Protein AF-A0A519KPJ7-F1 (afdb_monomer)

Mean predicted aligned error: 12.09 Å

Sequence (156 aa):
GREAVVGQPPGVGVEHRAQVGDAVFQHGQTIDAHAEGKALILVGIDAAGPHHFPFTEPSAEMDIRCDRSGGELKLNTGDSWMEILGCGMVHPNVLRACGIDPDEYQGFAFGMGVDRLAMLKYGISDLRPMFDADTRWLAHYGFSPFAAPNPASGLS

Radius of gyration: 18.77 Å; Cα contacts (8 Å, |Δi|>4): 206; chains: 1; bounding box: 45×45×48 Å

Secondary structure (DSSP, 8-state):
------PPPS-EEEEET--GGG---SSS----TT-TTS----EEEE-SS----TTEEEEEEEEEEEE-TTSS-EET-SSEEEEEEEEEEEPHHHHHHTT--TTTEEEEEEE--HHHHHHHHHT---SGGGTTT-HHHHHHH---TT---BTTTB--

Foldseek 3Di:
DDDDPDDDDFDKDKDFPDDPVNPPPPPPDDPPPPDPPDPPFPKDKALPDPDDDPFAPSKIFIWWDWDPPPVAIDTNDDDDIDTFWIKHKGDQVVCVVVVHHCVGMIMIGIDGDPLSVCCVVVVPPDSCVVPPPDVVVCVVSNADPPQDADPVRGGD

Structure (mmCIF, N/CA/C/O backbone):
data_AF-A0A519KPJ7-F1
#
_entry.id   AF-A0A519KPJ7-F1
#
loop_
_atom_site.group_PDB
_atom_site.id
_atom_site.type_symbol
_atom_site.label_atom_id
_atom_site.label_alt_id
_atom_site.label_comp_id
_atom_site.label_asym_id
_atom_site.label_entity_id
_atom_site.label_seq_id
_atom_site.pdbx_PDB_ins_code
_atom_site.Cartn_x
_atom_site.Cartn_y
_atom_site.Cartn_z
_atom_site.occupancy
_atom_site.B_iso_or_equiv
_atom_site.auth_seq_id
_atom_site.auth_comp_id
_atom_site.auth_asym_id
_atom_site.auth_atom_id
_atom_site.pdbx_PDB_model_num
ATOM 1 N N . GLY A 1 1 ? -19.703 -29.755 0.930 1.00 31.67 1 GLY A N 1
ATOM 2 C CA . GLY A 1 1 ? -19.576 -28.330 0.594 1.00 31.67 1 GLY A CA 1
ATOM 3 C C . GLY A 1 1 ? -18.257 -27.851 1.135 1.00 31.67 1 GLY A C 1
ATOM 4 O O . GLY A 1 1 ? -18.020 -28.033 2.318 1.00 31.67 1 GLY A O 1
ATOM 5 N N . ARG A 1 2 ? -17.364 -27.366 0.273 1.00 26.88 2 ARG A N 1
ATOM 6 C CA . ARG A 1 2 ? -16.143 -26.678 0.696 1.00 26.88 2 ARG A CA 1
ATOM 7 C C . ARG A 1 2 ? -16.293 -25.251 0.212 1.00 26.88 2 ARG A C 1
ATOM 9 O O . ARG A 1 2 ? -16.326 -25.011 -0.990 1.00 26.88 2 ARG A O 1
ATOM 16 N N . GLU A 1 3 ? -16.527 -24.373 1.169 1.00 24.70 3 GLU A N 1
ATOM 17 C CA . GLU A 1 3 ? -16.666 -22.945 0.957 1.00 24.70 3 GLU A CA 1
ATOM 18 C C . GLU A 1 3 ? -15.264 -22.377 0.731 1.00 24.70 3 GLU A C 1
ATOM 20 O O . GLU A 1 3 ? -14.343 -22.626 1.511 1.00 24.70 3 GLU A O 1
ATOM 25 N N . ALA A 1 4 ? -15.082 -21.708 -0.404 1.00 23.70 4 ALA A N 1
ATOM 26 C CA . ALA A 1 4 ? -13.869 -20.972 -0.702 1.00 23.70 4 ALA A CA 1
ATOM 27 C C . ALA A 1 4 ? -13.869 -19.712 0.171 1.00 23.70 4 ALA A C 1
ATOM 29 O O . ALA A 1 4 ? -14.705 -18.831 -0.022 1.00 23.70 4 ALA A O 1
ATOM 30 N N . VAL A 1 5 ? -12.962 -19.637 1.145 1.00 29.22 5 VAL A N 1
ATOM 31 C CA . VAL A 1 5 ? -12.806 -18.443 1.980 1.00 29.22 5 VAL A CA 1
ATOM 32 C C . VAL A 1 5 ? -11.850 -17.484 1.270 1.00 29.22 5 VAL A C 1
ATOM 34 O O . VAL A 1 5 ? -10.667 -17.769 1.113 1.00 29.22 5 VAL A O 1
ATOM 37 N N . VAL A 1 6 ? -12.463 -16.412 0.766 1.00 31.56 6 VAL A N 1
ATOM 38 C CA . VAL A 1 6 ? -11.967 -15.111 0.283 1.00 31.56 6 VAL A CA 1
ATOM 39 C C . VAL A 1 6 ? -10.446 -14.887 0.349 1.00 31.56 6 VAL A C 1
ATOM 41 O O . VAL A 1 6 ? -9.832 -14.941 1.412 1.00 31.56 6 VAL A O 1
ATOM 44 N N . GLY A 1 7 ? -9.861 -14.569 -0.815 1.00 26.98 7 GLY A N 1
ATOM 45 C CA . GLY A 1 7 ? -8.462 -14.164 -0.974 1.00 26.98 7 GLY A CA 1
ATOM 46 C C . GLY A 1 7 ? -8.120 -12.924 -0.148 1.00 26.98 7 GLY A C 1
ATOM 47 O O . GLY A 1 7 ? -8.946 -12.025 -0.002 1.00 26.98 7 GLY A O 1
ATOM 48 N N . GLN A 1 8 ? -6.912 -12.912 0.418 1.00 30.73 8 GLN A N 1
ATOM 49 C CA . GLN A 1 8 ? -6.472 -11.898 1.374 1.00 30.73 8 GLN A CA 1
ATOM 50 C C . GLN A 1 8 ? -6.696 -10.468 0.842 1.00 30.73 8 GLN A C 1
ATOM 52 O O . GLN A 1 8 ? -6.197 -10.148 -0.241 1.00 30.73 8 GLN A O 1
ATOM 57 N N . PRO A 1 9 ? -7.427 -9.606 1.574 1.00 37.56 9 PRO A N 1
ATOM 58 C CA . PRO A 1 9 ? -7.479 -8.181 1.280 1.00 37.56 9 PRO A CA 1
ATOM 59 C C . PRO A 1 9 ? -6.161 -7.498 1.715 1.00 37.56 9 PRO A C 1
ATOM 61 O O . PRO A 1 9 ? -5.306 -8.163 2.307 1.00 37.56 9 PRO A O 1
ATOM 64 N N . PRO A 1 10 ? -5.966 -6.197 1.407 1.00 46.97 10 PRO A N 1
ATOM 65 C CA . PRO A 1 10 ? -4.890 -5.342 1.938 1.00 46.97 10 PRO A CA 1
ATOM 66 C C . PRO A 1 10 ? -4.482 -5.694 3.373 1.00 46.97 10 PRO A C 1
ATOM 68 O O . PRO A 1 10 ? -5.333 -6.069 4.174 1.00 46.97 10 PRO A O 1
ATOM 71 N N . GLY A 1 11 ? -3.187 -5.598 3.689 1.00 57.81 11 GLY A N 1
ATOM 72 C CA . GLY A 1 11 ? -2.627 -6.056 4.962 1.00 57.81 11 GLY A CA 1
ATOM 73 C C . GLY A 1 11 ? -3.264 -5.348 6.156 1.00 57.81 11 GLY A C 1
ATOM 74 O O . GLY A 1 11 ? -2.876 -4.234 6.499 1.00 57.81 11 GLY A O 1
ATOM 75 N N . VAL A 1 12 ? -4.249 -5.998 6.775 1.00 50.06 12 VAL A N 1
ATOM 76 C CA . VAL A 1 12 ? -4.885 -5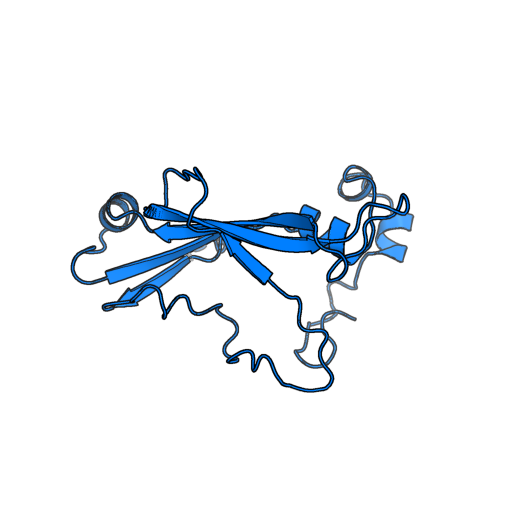.560 8.018 1.00 50.06 12 VAL A CA 1
ATOM 77 C C . VAL A 1 12 ? -4.444 -6.502 9.130 1.00 50.06 12 VAL A C 1
ATOM 79 O O . VAL A 1 12 ? -4.716 -7.702 9.075 1.00 50.06 12 VAL A O 1
ATOM 82 N N . GLY A 1 13 ? -3.770 -5.955 10.137 1.00 61.88 13 GLY A N 1
ATOM 83 C CA . GLY A 1 13 ? -3.489 -6.635 11.399 1.00 61.88 13 GLY A CA 1
ATOM 84 C C . GLY A 1 13 ? -4.463 -6.159 12.472 1.00 61.88 13 GLY A C 1
ATOM 85 O O . GLY A 1 13 ? -4.770 -4.970 12.525 1.00 61.88 13 GLY A O 1
ATOM 86 N N . VAL A 1 14 ? -4.960 -7.067 13.313 1.00 51.19 14 VAL A N 1
ATOM 87 C CA . VAL A 1 14 ? -5.787 -6.739 14.486 1.00 51.19 14 VAL A CA 1
ATOM 88 C C . VAL A 1 14 ? -5.182 -7.430 15.697 1.00 51.19 14 VAL A C 1
ATOM 90 O O . VAL A 1 14 ? -4.948 -8.638 15.660 1.00 51.19 14 VAL A O 1
ATOM 93 N N . GLU A 1 15 ? -4.946 -6.677 16.765 1.00 61.09 15 GLU A N 1
ATOM 94 C CA . GLU A 1 15 ? -4.339 -7.181 17.994 1.00 61.09 15 GLU A CA 1
ATOM 95 C C . GLU A 1 15 ? -5.076 -6.653 19.233 1.00 61.09 15 GLU A C 1
ATOM 97 O O . GLU A 1 15 ? -5.709 -5.592 19.226 1.00 61.09 15 GLU A O 1
ATOM 102 N N . HIS A 1 16 ? -5.023 -7.433 20.312 1.00 53.00 16 HIS A N 1
ATOM 103 C CA . HIS A 1 16 ? -5.646 -7.090 21.587 1.00 53.00 16 HIS A CA 1
ATOM 104 C C . HIS A 1 16 ? -4.801 -6.015 22.290 1.00 53.00 16 HIS A C 1
ATOM 106 O O . HIS A 1 16 ? -3.689 -6.301 22.736 1.00 53.00 16 HIS A O 1
ATOM 112 N N . ARG A 1 17 ? -5.349 -4.798 22.429 1.00 53.81 17 ARG A N 1
ATOM 113 C CA . ARG A 1 17 ? -4.687 -3.596 22.995 1.00 53.81 17 ARG A CA 1
ATOM 114 C C . ARG A 1 17 ? -3.453 -3.070 22.230 1.00 53.81 17 ARG A C 1
ATOM 116 O O . ARG A 1 17 ? -2.497 -2.632 22.868 1.00 53.81 17 ARG A O 1
ATOM 123 N N . ALA A 1 18 ? -3.473 -3.094 20.897 1.00 50.50 18 ALA A N 1
ATOM 124 C CA . ALA A 1 18 ? -2.364 -2.606 20.064 1.00 50.50 18 ALA A CA 1
ATOM 125 C C . ALA A 1 18 ? -2.150 -1.085 20.194 1.00 50.50 18 ALA A C 1
ATOM 127 O O . ALA A 1 18 ? -3.021 -0.298 19.823 1.00 50.50 18 ALA A O 1
ATOM 128 N N . GLN A 1 19 ? -0.984 -0.644 20.665 1.00 43.62 19 GLN A N 1
ATOM 129 C CA . GLN A 1 19 ? -0.616 0.775 20.628 1.00 43.62 19 GLN A CA 1
ATOM 130 C C . GLN A 1 19 ? 0.003 1.119 19.266 1.00 43.62 19 GLN A C 1
ATOM 132 O O . GLN A 1 19 ? 0.441 0.245 18.534 1.00 43.62 19 GLN A O 1
ATOM 137 N N . VAL A 1 20 ? 0.079 2.405 18.906 1.00 41.25 20 VAL A N 1
ATOM 138 C CA . VAL A 1 20 ? 0.632 2.871 17.610 1.00 41.25 20 VAL A CA 1
ATOM 139 C C . VAL A 1 20 ? 2.077 2.379 17.348 1.00 41.25 20 VAL A C 1
ATOM 141 O O . VAL A 1 20 ? 2.511 2.337 16.201 1.00 41.25 20 VAL A O 1
ATOM 144 N N . GLY A 1 21 ? 2.810 1.949 18.385 1.00 39.53 21 GLY A N 1
ATOM 145 C CA . GLY A 1 21 ? 4.125 1.299 18.259 1.00 39.53 21 GLY A CA 1
ATOM 146 C C . GLY A 1 21 ? 4.094 -0.177 17.832 1.00 39.53 21 GLY A C 1
ATOM 147 O O . GLY A 1 21 ? 5.125 -0.703 17.421 1.00 39.53 21 GLY A O 1
ATOM 148 N N . ASP A 1 22 ? 2.926 -0.815 17.882 1.00 36.72 22 ASP A N 1
ATOM 149 C CA . ASP A 1 22 ? 2.684 -2.222 17.549 1.00 36.72 22 ASP A CA 1
ATOM 150 C C . ASP A 1 22 ? 2.139 -2.383 16.122 1.00 36.72 22 ASP A C 1
ATOM 152 O O . ASP A 1 22 ? 1.562 -3.413 15.782 1.00 36.72 22 ASP A O 1
ATOM 156 N N . ALA A 1 23 ? 2.312 -1.379 15.249 1.00 36.38 23 ALA A N 1
ATOM 157 C CA . ALA A 1 23 ? 2.156 -1.564 13.809 1.00 36.38 23 ALA A CA 1
ATOM 158 C C . ALA A 1 23 ? 3.264 -2.514 13.319 1.00 36.38 23 ALA A C 1
ATOM 160 O O . ALA A 1 23 ? 4.279 -2.116 12.747 1.00 36.38 23 ALA A O 1
ATOM 161 N N . VAL A 1 24 ? 3.088 -3.801 13.613 1.00 33.62 24 VAL A N 1
ATOM 162 C CA . VAL A 1 24 ? 3.944 -4.886 13.178 1.00 33.62 24 VAL A CA 1
ATOM 163 C C . VAL A 1 24 ? 3.777 -4.956 11.669 1.00 33.62 24 VAL A C 1
ATOM 165 O O . VAL A 1 24 ? 2.793 -5.487 11.153 1.00 33.62 24 VAL A O 1
ATOM 168 N N . PHE A 1 25 ? 4.754 -4.418 10.937 1.00 33.50 25 PHE A N 1
ATOM 169 C CA . PHE A 1 25 ? 4.997 -4.861 9.572 1.00 33.50 25 PHE A CA 1
ATOM 170 C C . PHE A 1 25 ? 5.092 -6.378 9.648 1.00 33.50 25 PHE A C 1
ATOM 172 O O . PHE A 1 25 ? 6.016 -6.913 10.257 1.00 33.50 25 PHE A O 1
ATOM 179 N N . GLN A 1 26 ? 4.093 -7.069 9.106 1.00 28.05 26 GLN A N 1
ATOM 180 C CA . GLN A 1 26 ? 3.930 -8.514 9.224 1.00 28.05 26 GLN A CA 1
ATOM 181 C C . GLN A 1 26 ? 4.931 -9.256 8.318 1.00 28.05 26 GLN A C 1
ATOM 183 O O . GLN A 1 26 ? 4.593 -10.080 7.476 1.00 28.05 26 GLN A O 1
ATOM 188 N N . HIS A 1 27 ? 6.208 -8.948 8.501 1.00 26.50 27 HIS A N 1
ATOM 189 C CA . HIS A 1 27 ? 7.346 -9.780 8.193 1.00 26.50 27 HIS A CA 1
ATOM 190 C C . HIS A 1 27 ? 8.134 -9.832 9.501 1.00 26.50 27 HIS A C 1
ATOM 192 O O . HIS A 1 27 ? 8.720 -8.825 9.868 1.00 26.50 27 HIS A O 1
ATOM 198 N N . GLY A 1 28 ? 8.063 -10.945 10.244 1.00 26.31 28 GLY A N 1
ATOM 199 C CA . GLY A 1 28 ? 8.579 -11.125 11.616 1.00 26.31 28 GLY A CA 1
ATOM 200 C C . GLY A 1 28 ? 10.094 -10.928 11.793 1.00 26.31 28 GLY A C 1
ATOM 201 O O . GLY A 1 28 ? 10.824 -11.837 12.184 1.00 26.31 28 GLY A O 1
ATOM 202 N N . GLN A 1 29 ? 10.574 -9.734 11.489 1.00 25.55 29 GLN A N 1
ATOM 203 C CA . GLN A 1 29 ? 11.936 -9.255 11.585 1.00 25.55 29 GLN A CA 1
ATOM 204 C C . GLN A 1 29 ? 11.825 -7.809 12.069 1.00 25.55 29 GLN A C 1
ATOM 206 O O . GLN A 1 29 ? 11.340 -6.940 11.346 1.00 25.55 29 GLN A O 1
ATOM 211 N N . THR A 1 30 ? 12.282 -7.538 13.289 1.00 29.05 30 THR A N 1
ATOM 212 C CA . THR A 1 30 ? 12.689 -6.187 13.672 1.00 29.05 30 THR A CA 1
ATOM 213 C C . THR A 1 30 ? 13.722 -5.725 12.647 1.00 29.05 30 THR A C 1
ATOM 215 O O . THR A 1 30 ? 14.780 -6.339 12.500 1.00 29.05 30 THR A O 1
ATOM 218 N N . ILE A 1 31 ? 13.394 -4.692 11.872 1.00 36.75 31 ILE A N 1
ATOM 219 C CA . ILE A 1 31 ? 14.350 -4.090 10.947 1.00 36.75 31 ILE A CA 1
ATOM 220 C C . ILE A 1 31 ? 15.327 -3.303 11.816 1.00 36.75 31 ILE A C 1
ATOM 222 O O . ILE A 1 31 ? 15.022 -2.205 12.274 1.00 36.75 31 ILE A O 1
ATOM 226 N N . ASP A 1 32 ? 16.481 -3.899 12.100 1.00 33.41 32 ASP A N 1
ATOM 227 C CA . ASP A 1 32 ? 17.599 -3.173 12.686 1.00 33.41 32 ASP A CA 1
ATOM 228 C C . ASP A 1 32 ? 18.070 -2.133 11.660 1.00 33.41 32 ASP A C 1
ATOM 230 O O . ASP A 1 32 ? 18.619 -2.475 10.607 1.00 33.41 32 ASP A O 1
ATOM 234 N N . ALA A 1 33 ? 17.820 -0.856 11.962 1.00 36.38 33 ALA A N 1
ATOM 235 C CA . ALA A 1 33 ? 18.221 0.292 11.153 1.00 36.38 33 ALA A CA 1
ATOM 236 C C . ALA A 1 33 ? 19.753 0.443 11.025 1.00 36.38 33 ALA A C 1
ATOM 238 O O . ALA A 1 33 ? 20.226 1.376 10.376 1.00 36.38 33 ALA A O 1
ATOM 239 N N . HIS A 1 34 ? 20.533 -0.464 11.622 1.00 34.47 34 HIS A N 1
ATOM 240 C CA . HIS A 1 34 ? 21.991 -0.479 11.582 1.00 34.47 34 HIS A CA 1
ATOM 241 C C . HIS A 1 34 ? 22.598 -1.789 11.050 1.00 34.47 34 HIS A C 1
ATOM 243 O O . HIS A 1 34 ? 23.816 -1.953 11.103 1.00 34.47 34 HIS A O 1
ATOM 249 N N . ALA A 1 35 ? 21.803 -2.712 10.493 1.00 32.78 35 ALA A N 1
ATOM 250 C CA . ALA A 1 35 ? 22.346 -3.934 9.898 1.00 32.78 35 ALA A CA 1
ATOM 251 C C . ALA A 1 35 ? 23.140 -3.636 8.607 1.00 32.78 35 ALA A C 1
ATOM 253 O O . ALA A 1 35 ? 22.570 -3.393 7.539 1.00 32.78 35 ALA A O 1
ATOM 254 N N . GLU A 1 36 ? 24.472 -3.680 8.697 1.00 28.61 36 GLU A N 1
ATOM 255 C CA . GLU A 1 36 ? 25.373 -3.540 7.550 1.00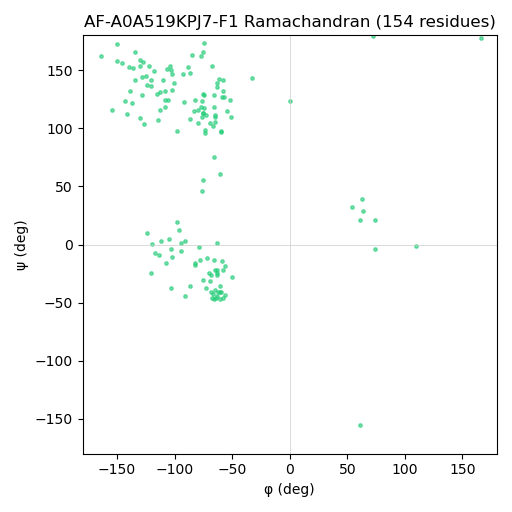 28.61 36 GLU A CA 1
ATOM 256 C C . GLU A 1 36 ? 25.099 -4.626 6.491 1.00 28.61 36 GLU A C 1
ATOM 258 O O . GLU A 1 36 ? 25.089 -5.823 6.778 1.00 28.61 36 GLU A O 1
ATOM 263 N N . GLY A 1 37 ? 24.879 -4.199 5.242 1.00 32.56 37 GLY A N 1
ATOM 264 C CA . GLY A 1 37 ? 24.748 -5.084 4.075 1.00 32.56 37 GLY A CA 1
ATOM 265 C C . GLY A 1 37 ? 23.348 -5.202 3.461 1.00 32.56 37 GLY A C 1
ATOM 266 O O . GLY A 1 37 ? 23.200 -5.865 2.437 1.00 32.56 37 GLY A O 1
ATOM 267 N N . LYS A 1 38 ? 22.325 -4.537 4.009 1.00 34.56 38 LYS A N 1
ATOM 268 C CA . LYS A 1 38 ? 21.012 -4.395 3.358 1.00 34.56 38 LYS A CA 1
ATOM 269 C C . LYS A 1 38 ? 20.781 -2.921 3.057 1.00 34.56 38 LYS A C 1
ATOM 271 O O . LYS A 1 38 ? 20.956 -2.088 3.937 1.00 34.56 38 LYS A O 1
ATOM 276 N N . ALA A 1 39 ? 20.420 -2.589 1.818 1.00 32.62 39 ALA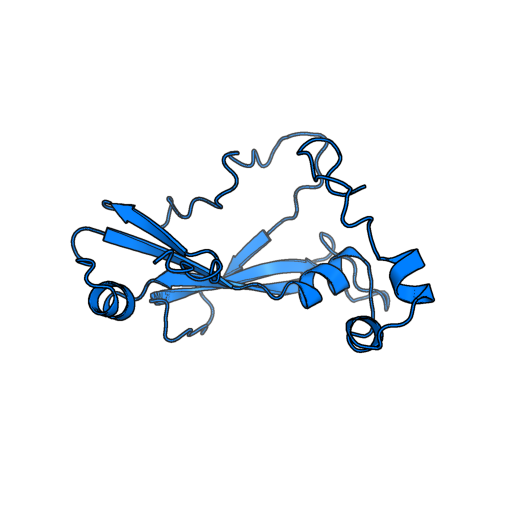 A N 1
ATOM 277 C CA . ALA A 1 39 ? 19.984 -1.239 1.479 1.00 32.62 39 ALA A CA 1
ATOM 278 C C . ALA A 1 39 ? 18.746 -0.916 2.329 1.00 32.62 39 ALA A C 1
ATOM 280 O O . ALA A 1 39 ? 17.641 -1.358 2.017 1.00 32.62 39 ALA A O 1
ATOM 281 N N . LEU A 1 40 ? 18.953 -0.221 3.447 1.00 41.56 40 LEU A N 1
ATOM 282 C CA . LEU A 1 40 ? 17.880 0.302 4.273 1.00 41.56 40 LEU A CA 1
ATOM 283 C C . LEU A 1 40 ? 17.155 1.336 3.427 1.00 41.56 40 LEU A C 1
ATOM 285 O O . LEU A 1 40 ? 17.670 2.422 3.160 1.00 41.56 40 LEU A O 1
ATOM 289 N N . ILE A 1 41 ? 15.975 0.955 2.952 1.00 53.34 41 ILE A N 1
ATOM 290 C CA . ILE A 1 41 ? 15.042 1.908 2.383 1.00 53.34 41 ILE A CA 1
ATOM 291 C C . ILE A 1 41 ? 14.638 2.820 3.538 1.00 53.34 41 ILE A C 1
ATOM 293 O O . ILE A 1 41 ? 14.009 2.363 4.491 1.00 53.34 41 ILE A O 1
ATOM 297 N N . LEU A 1 42 ? 15.051 4.087 3.486 1.00 51.75 42 LEU A N 1
ATOM 298 C CA . LEU A 1 42 ? 14.598 5.080 4.454 1.00 51.75 42 LEU A CA 1
ATOM 299 C C . LEU A 1 42 ? 13.147 5.416 4.113 1.00 51.75 42 LEU A C 1
ATOM 301 O O . LEU A 1 42 ? 12.886 6.222 3.217 1.00 51.75 42 LEU A O 1
ATOM 305 N N . VAL A 1 43 ? 12.228 4.747 4.808 1.00 62.22 43 VAL A N 1
ATOM 306 C CA . VAL A 1 43 ? 10.792 5.011 4.746 1.00 62.22 43 VAL A CA 1
ATOM 307 C C . VAL A 1 43 ? 10.439 6.009 5.843 1.00 62.22 43 VAL A C 1
ATOM 309 O O . VAL A 1 43 ? 10.732 5.777 7.016 1.00 62.22 43 VAL A O 1
ATOM 312 N N . GLY A 1 44 ? 9.847 7.132 5.453 1.00 54.50 44 GLY A N 1
ATOM 313 C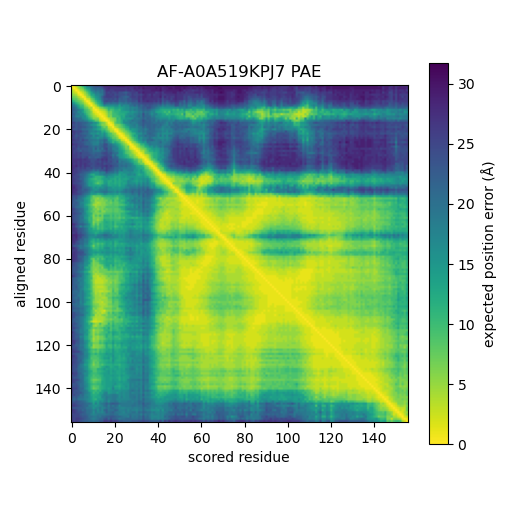 CA . GLY A 1 44 ? 9.229 8.087 6.366 1.00 54.50 44 GLY A CA 1
ATOM 314 C C . GLY A 1 44 ? 7.746 7.765 6.516 1.00 54.50 44 GLY A C 1
ATOM 315 O O . GLY A 1 44 ? 7.132 7.286 5.568 1.00 54.50 44 GLY A O 1
ATOM 316 N N . ILE A 1 45 ? 7.180 8.013 7.696 1.00 61.50 45 ILE A N 1
ATOM 317 C CA . ILE A 1 45 ? 5.728 7.999 7.907 1.00 61.50 45 ILE A CA 1
ATOM 318 C C . ILE A 1 45 ? 5.318 9.437 8.201 1.00 61.50 45 ILE A C 1
ATOM 320 O O . ILE A 1 45 ? 5.749 9.990 9.217 1.00 61.50 45 ILE A O 1
ATOM 324 N N . ASP A 1 46 ? 4.506 10.034 7.332 1.00 61.53 46 ASP A N 1
ATOM 325 C CA . ASP A 1 46 ? 3.916 11.347 7.575 1.00 61.53 46 ASP A CA 1
ATOM 326 C C . ASP A 1 46 ? 2.490 11.178 8.111 1.00 61.53 46 ASP A C 1
ATOM 328 O O . ASP A 1 46 ? 1.526 10.949 7.380 1.00 61.53 46 ASP A O 1
ATOM 332 N N . ALA A 1 47 ? 2.377 11.255 9.437 1.00 57.06 47 ALA A N 1
ATOM 333 C CA . ALA A 1 47 ? 1.105 11.271 10.155 1.00 57.06 47 ALA A CA 1
ATOM 334 C C . ALA A 1 47 ? 0.608 12.702 10.452 1.00 57.06 47 ALA A C 1
ATOM 336 O O . ALA A 1 47 ? -0.409 12.868 11.123 1.00 57.06 47 ALA A O 1
ATOM 337 N N . ALA A 1 48 ? 1.346 13.735 10.025 1.00 47.88 48 ALA A N 1
ATOM 338 C CA . ALA A 1 48 ? 1.046 15.141 10.294 1.00 47.88 48 ALA A CA 1
ATOM 339 C C . ALA A 1 48 ? 0.407 15.868 9.093 1.00 47.88 48 ALA A C 1
ATOM 341 O O . ALA A 1 48 ? -0.077 16.993 9.254 1.00 47.88 48 ALA A O 1
ATOM 342 N N . GLY A 1 49 ? 0.386 15.252 7.907 1.00 58.38 49 GLY A N 1
ATOM 343 C CA . GLY A 1 49 ? -0.310 15.765 6.723 1.00 58.38 49 GLY A CA 1
ATOM 344 C C . GLY A 1 49 ? -1.841 15.567 6.754 1.00 58.38 49 GLY A C 1
ATOM 345 O O . GLY A 1 49 ? -2.351 14.754 7.525 1.00 58.38 49 GLY A O 1
ATOM 346 N N . PRO A 1 50 ? -2.619 16.298 5.925 1.00 53.78 50 PRO A N 1
ATOM 347 C CA . PRO A 1 50 ? -4.086 16.228 5.865 1.00 53.78 50 PRO A CA 1
ATOM 348 C C . PRO A 1 50 ? -4.590 14.974 5.121 1.00 53.78 50 PRO A C 1
ATOM 350 O O . PRO A 1 50 ? -5.458 15.057 4.249 1.00 53.78 50 PRO A O 1
ATOM 353 N N . HIS A 1 51 ? -4.029 13.811 5.438 1.00 66.31 51 HIS A N 1
ATOM 354 C CA . HIS A 1 51 ? -4.390 12.540 4.824 1.00 66.31 51 HIS A CA 1
ATOM 355 C C . HIS A 1 51 ? -5.633 11.993 5.515 1.00 66.31 51 HIS A C 1
ATOM 357 O O . HIS A 1 51 ? -5.668 11.833 6.732 1.00 66.31 51 HIS A O 1
ATOM 363 N N . HIS A 1 52 ? -6.677 11.721 4.737 1.00 81.12 52 HIS A N 1
ATOM 364 C CA . HIS A 1 52 ? -7.920 11.160 5.249 1.00 81.12 52 HIS A CA 1
ATOM 365 C C . HIS A 1 52 ? -8.311 9.956 4.404 1.00 81.12 52 HIS A C 1
ATOM 367 O O . HIS A 1 52 ? -8.753 10.093 3.261 1.00 81.12 52 HIS A O 1
ATOM 373 N N . PHE A 1 53 ? -8.189 8.775 5.003 1.00 85.69 53 PHE A N 1
ATOM 374 C CA . PHE A 1 53 ? -8.753 7.550 4.464 1.00 85.69 53 PHE A CA 1
ATOM 375 C C . PHE A 1 53 ? -9.986 7.166 5.298 1.00 85.69 53 PHE A C 1
ATOM 377 O O . PHE A 1 53 ? -9.860 6.987 6.506 1.00 85.69 53 PHE A O 1
ATOM 384 N N . PRO A 1 54 ? -11.179 6.981 4.698 1.00 85.56 54 PRO A N 1
ATOM 385 C CA . PRO A 1 54 ? -12.425 6.740 5.446 1.00 85.56 54 PRO A CA 1
ATOM 386 C C . PRO A 1 54 ? -12.431 5.499 6.356 1.00 85.56 54 PRO A C 1
ATOM 388 O O . PRO A 1 54 ? -13.337 5.316 7.167 1.00 85.56 54 PRO A O 1
ATOM 391 N N . PHE A 1 55 ? -11.459 4.608 6.173 1.00 88.12 55 PHE A N 1
ATOM 392 C CA . PHE A 1 55 ? -11.313 3.336 6.874 1.00 88.12 55 PHE A CA 1
ATOM 393 C C . PHE A 1 55 ? -10.231 3.367 7.965 1.00 88.12 55 PHE A C 1
ATOM 395 O O . PHE A 1 55 ? -10.113 2.384 8.700 1.00 88.12 55 PHE A O 1
ATOM 402 N N . THR A 1 56 ? -9.491 4.472 8.124 1.00 87.12 56 THR A N 1
ATOM 403 C CA . THR A 1 56 ? -8.465 4.626 9.165 1.00 87.12 56 THR A CA 1
ATOM 404 C C . THR A 1 56 ? -8.538 5.968 9.895 1.00 87.12 56 THR A C 1
ATOM 406 O O . THR A 1 56 ? -8.784 7.001 9.286 1.00 87.12 56 THR A O 1
ATOM 409 N N . GLU A 1 57 ? -8.295 5.958 11.204 1.00 86.56 57 GLU A N 1
ATOM 410 C CA . GLU A 1 57 ? -8.188 7.147 12.053 1.00 86.56 57 GLU A CA 1
ATOM 411 C C . GLU A 1 57 ? -7.306 6.840 13.287 1.00 86.56 57 GLU A C 1
ATOM 413 O O . GLU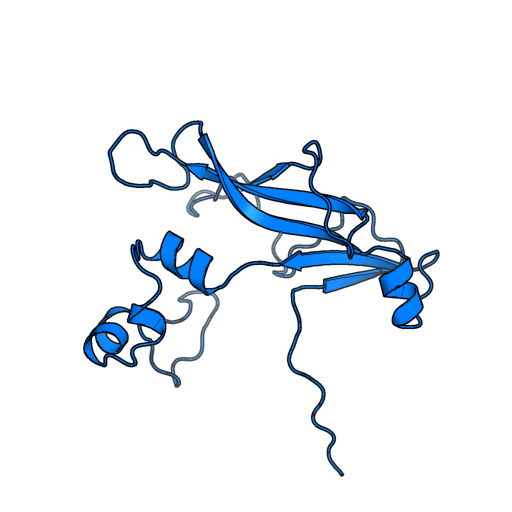 A 1 57 ? -7.697 5.999 14.105 1.00 86.56 57 GLU A O 1
ATOM 418 N N . PRO A 1 58 ? -6.137 7.492 13.456 1.00 84.62 58 PRO A N 1
ATOM 419 C CA . PRO A 1 58 ? -5.510 8.430 12.522 1.00 84.62 58 PRO A CA 1
ATOM 420 C C . PRO A 1 58 ? -5.037 7.751 11.226 1.00 84.62 58 PRO A C 1
ATOM 422 O O . PRO A 1 58 ? -4.729 6.555 11.200 1.00 84.62 58 PRO A O 1
ATOM 425 N N . SER A 1 59 ? -4.978 8.544 10.158 1.00 84.06 59 SER A N 1
ATOM 426 C CA . SER A 1 59 ? -4.459 8.171 8.837 1.00 84.06 59 SER A CA 1
ATOM 427 C C . SER A 1 59 ? -3.055 8.748 8.617 1.00 84.06 59 SER A C 1
ATOM 429 O O . SER A 1 59 ? -2.732 9.807 9.148 1.00 84.06 59 SER A O 1
ATOM 431 N N . ALA A 1 60 ? -2.228 8.059 7.833 1.00 84.81 60 ALA A N 1
ATOM 432 C CA . ALA A 1 60 ? -0.871 8.475 7.490 1.00 84.81 60 ALA A CA 1
ATOM 433 C C . ALA A 1 60 ? -0.465 7.968 6.099 1.00 84.81 60 ALA A C 1
ATOM 435 O O . ALA A 1 60 ? -0.986 6.965 5.607 1.00 84.81 60 ALA A O 1
ATOM 436 N N . GLU A 1 61 ? 0.515 8.619 5.488 1.00 81.88 61 GLU A N 1
ATOM 437 C CA . GLU A 1 61 ? 1.179 8.129 4.278 1.00 81.88 61 GLU A CA 1
ATOM 438 C C . GLU A 1 61 ? 2.582 7.627 4.617 1.00 81.88 61 GLU A C 1
ATOM 440 O O . GLU A 1 61 ? 3.206 8.067 5.588 1.00 81.88 61 GLU A O 1
ATOM 445 N N . MET A 1 62 ? 3.069 6.663 3.836 1.00 83.56 62 MET A N 1
ATOM 446 C CA . MET A 1 62 ? 4.475 6.284 3.876 1.00 83.56 62 MET A CA 1
ATOM 447 C C . MET A 1 62 ? 5.174 6.750 2.612 1.00 83.56 62 MET A C 1
ATOM 449 O O . MET A 1 62 ? 4.730 6.479 1.492 1.00 83.56 62 MET A O 1
ATOM 453 N N . ASP A 1 63 ? 6.323 7.375 2.822 1.00 82.56 63 ASP A N 1
ATOM 454 C CA . ASP A 1 63 ? 7.136 7.985 1.788 1.00 82.56 63 ASP A CA 1
ATOM 455 C C . ASP A 1 63 ? 8.507 7.330 1.693 1.00 82.56 63 ASP A C 1
ATOM 457 O O . ASP A 1 63 ? 9.104 6.918 2.687 1.00 82.56 63 ASP A O 1
ATOM 461 N N . ILE A 1 64 ? 9.067 7.328 0.488 1.00 81.25 64 ILE A N 1
ATOM 462 C CA . ILE A 1 64 ? 10.474 7.019 0.243 1.00 81.25 64 ILE A CA 1
ATOM 463 C C . ILE A 1 64 ? 11.216 8.281 -0.193 1.00 81.25 64 ILE A C 1
ATOM 465 O O . ILE A 1 64 ? 10.707 9.088 -0.978 1.00 81.25 64 ILE A O 1
ATOM 469 N N . ARG A 1 65 ? 12.457 8.441 0.271 1.00 80.19 65 ARG A N 1
ATOM 470 C CA . ARG A 1 65 ? 13.339 9.495 -0.247 1.00 80.19 65 ARG A CA 1
ATOM 471 C C . ARG A 1 65 ? 13.642 9.274 -1.723 1.00 80.19 65 ARG A C 1
ATOM 473 O O . ARG A 1 65 ? 13.909 8.147 -2.150 1.00 80.19 65 ARG A O 1
ATOM 480 N N . CYS A 1 66 ? 13.646 10.352 -2.495 1.00 84.38 66 CYS A N 1
ATOM 481 C CA . CYS A 1 66 ? 14.010 10.318 -3.900 1.00 84.38 66 CYS A CA 1
ATOM 482 C C . CYS A 1 66 ? 14.735 11.581 -4.384 1.00 84.38 66 CYS A C 1
ATOM 484 O O . CYS A 1 66 ? 14.599 12.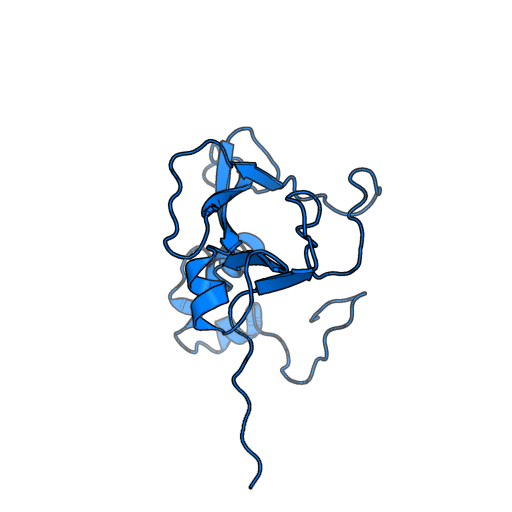677 -3.836 1.00 84.38 66 CYS A O 1
ATOM 486 N N . ASP A 1 67 ? 15.497 11.407 -5.461 1.00 87.00 67 ASP A N 1
ATOM 487 C CA . ASP A 1 67 ? 16.076 12.480 -6.258 1.00 87.00 67 ASP A CA 1
ATOM 488 C C . ASP A 1 67 ? 15.417 12.477 -7.642 1.00 87.00 67 ASP A C 1
ATOM 490 O O . ASP A 1 67 ? 15.279 11.431 -8.281 1.00 87.00 67 ASP A O 1
ATOM 494 N N . ARG A 1 68 ? 14.986 13.661 -8.083 1.00 85.50 68 ARG A N 1
ATOM 495 C CA . ARG A 1 68 ? 14.339 13.906 -9.382 1.00 85.50 68 ARG A CA 1
ATOM 496 C C . ARG A 1 68 ? 15.114 14.901 -10.251 1.00 85.50 68 ARG A C 1
ATOM 498 O O . ARG A 1 68 ? 14.675 15.225 -11.350 1.00 85.50 68 ARG A O 1
ATOM 505 N N . SER A 1 69 ? 16.246 15.412 -9.771 1.00 83.81 69 SER A N 1
ATOM 506 C CA . SER A 1 69 ? 16.985 16.510 -10.406 1.00 83.81 69 SER A CA 1
ATOM 507 C C . SER A 1 69 ? 17.672 16.118 -11.722 1.00 83.81 69 SER A C 1
ATOM 509 O O . SER A 1 69 ? 17.888 16.972 -12.579 1.00 83.81 69 SER A O 1
ATOM 511 N N . GLY A 1 70 ? 17.983 14.832 -11.914 1.00 78.50 70 GLY A N 1
ATOM 512 C CA . GLY A 1 70 ? 18.775 14.326 -13.042 1.00 78.50 70 GLY A CA 1
ATOM 513 C C . GLY A 1 70 ? 17.988 13.785 -14.240 1.00 78.50 70 GLY A C 1
ATOM 514 O O . GLY A 1 70 ? 18.578 13.091 -15.062 1.00 78.50 70 GLY A O 1
ATOM 515 N N . GLY A 1 71 ? 16.674 14.021 -14.328 1.00 80.31 71 GLY A N 1
ATOM 516 C CA . GLY A 1 71 ? 15.816 13.454 -15.387 1.00 80.31 71 GLY A CA 1
ATOM 517 C C . GLY A 1 71 ? 15.508 11.956 -15.234 1.00 80.31 71 GLY A C 1
ATOM 518 O O . GLY A 1 71 ? 14.708 11.411 -15.989 1.00 80.31 71 GLY A O 1
ATOM 519 N N . GLU A 1 72 ? 16.094 11.311 -14.227 1.00 81.75 72 GLU A N 1
ATOM 520 C CA . GLU A 1 72 ? 15.828 9.941 -13.800 1.00 81.75 72 GLU A CA 1
ATOM 521 C C . GLU A 1 72 ? 15.436 9.961 -12.318 1.00 81.75 72 GLU A C 1
ATOM 523 O O . GLU A 1 72 ? 16.045 10.678 -11.519 1.00 81.75 72 GLU A O 1
ATOM 528 N N . LEU A 1 73 ? 14.413 9.184 -11.954 1.00 83.38 73 LEU A N 1
ATOM 529 C CA . LEU A 1 73 ? 13.985 9.030 -10.568 1.00 83.38 73 LEU A CA 1
ATOM 530 C C . LEU A 1 73 ? 14.914 8.049 -9.852 1.00 83.38 73 LEU A C 1
ATOM 532 O O . LEU A 1 73 ? 14.920 6.860 -10.165 1.00 83.38 73 LEU A O 1
ATOM 536 N N . LYS A 1 74 ? 15.650 8.534 -8.852 1.00 83.31 74 LYS A N 1
ATOM 537 C CA . LYS A 1 74 ? 16.515 7.700 -8.009 1.00 83.31 74 LYS A CA 1
ATOM 538 C C . LYS A 1 74 ? 15.918 7.575 -6.616 1.00 83.31 74 LYS A C 1
ATOM 540 O O . LYS A 1 74 ? 15.626 8.583 -5.978 1.00 83.31 74 LYS A O 1
ATOM 545 N N . LEU A 1 75 ? 15.711 6.342 -6.162 1.00 82.31 75 LEU A N 1
ATOM 546 C CA . LEU A 1 75 ? 15.149 6.032 -4.845 1.00 82.31 75 LEU A CA 1
ATOM 547 C C . LEU A 1 75 ? 16.253 5.936 -3.787 1.00 82.31 75 LEU A C 1
ATOM 549 O O . LEU A 1 75 ? 17.384 5.575 -4.103 1.00 82.31 75 LEU A O 1
ATOM 553 N N . ASN A 1 76 ? 15.909 6.209 -2.527 1.00 75.56 76 ASN A N 1
ATOM 554 C CA . ASN A 1 76 ? 16.825 6.232 -1.374 1.00 75.56 76 ASN A CA 1
ATOM 555 C C . ASN A 1 76 ? 17.963 7.257 -1.476 1.00 75.56 76 ASN A C 1
ATOM 557 O O . ASN A 1 76 ? 18.983 7.143 -0.800 1.00 75.56 76 ASN A O 1
ATOM 561 N N . THR A 1 77 ? 17.785 8.275 -2.309 1.00 77.06 77 THR A N 1
ATOM 562 C CA . THR A 1 77 ? 18.733 9.376 -2.506 1.00 77.06 77 THR A CA 1
ATOM 563 C C . THR A 1 77 ? 17.986 10.700 -2.502 1.00 77.06 77 THR A C 1
ATOM 565 O O . THR A 1 77 ? 16.771 10.701 -2.652 1.00 77.06 77 THR A O 1
ATOM 568 N N . GLY A 1 78 ? 18.695 11.821 -2.379 1.00 81.19 78 GLY A N 1
ATOM 569 C CA . GLY A 1 78 ? 18.089 13.153 -2.451 1.00 81.19 78 GLY A CA 1
ATOM 570 C C . GLY A 1 78 ? 17.244 13.528 -1.233 1.00 81.19 78 GLY A C 1
ATOM 571 O O . GLY A 1 78 ? 17.109 12.764 -0.273 1.00 81.19 78 GLY A O 1
ATOM 572 N N . ASP A 1 79 ? 16.696 14.739 -1.276 1.00 83.69 79 ASP A N 1
ATOM 573 C CA . ASP A 1 79 ? 15.978 15.359 -0.152 1.00 83.69 79 ASP A CA 1
ATOM 574 C C . ASP A 1 79 ? 14.476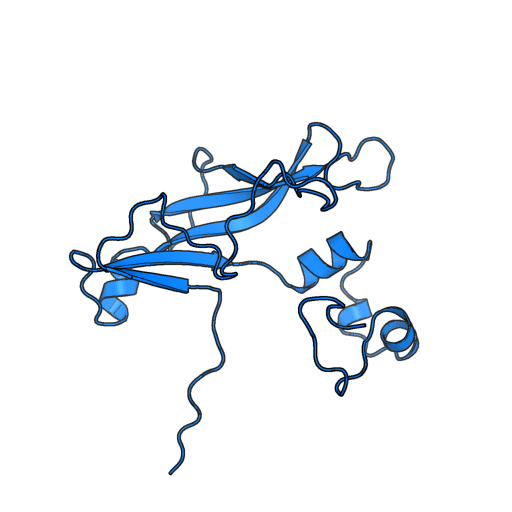 15.522 -0.421 1.00 83.69 79 ASP A C 1
ATOM 576 O O . ASP A 1 79 ? 13.750 16.082 0.396 1.00 83.69 79 ASP A O 1
ATOM 580 N N . SER A 1 80 ? 13.995 15.036 -1.570 1.00 83.56 80 SER A N 1
ATOM 581 C CA . SER A 1 80 ? 12.563 14.988 -1.861 1.00 83.56 80 SER A CA 1
ATOM 582 C C . SER A 1 80 ? 11.950 13.705 -1.314 1.00 83.56 80 SER A C 1
ATOM 584 O O . SER A 1 80 ? 12.581 12.651 -1.324 1.00 83.56 80 SER A O 1
ATOM 586 N N . TRP A 1 81 ? 10.690 13.783 -0.907 1.00 82.50 81 TRP A N 1
ATOM 587 C CA . TRP A 1 81 ? 9.893 12.628 -0.509 1.00 82.50 81 TRP A CA 1
ATOM 588 C C . TRP A 1 81 ? 8.896 12.260 -1.610 1.00 82.50 81 TRP A C 1
ATOM 590 O O . TRP A 1 81 ? 8.550 13.074 -2.482 1.00 82.50 81 TRP A O 1
ATOM 600 N N . MET A 1 82 ? 8.519 10.989 -1.637 1.00 84.94 82 MET A N 1
ATOM 601 C CA . MET A 1 82 ? 7.550 10.450 -2.574 1.00 84.94 82 MET A CA 1
ATOM 602 C C . MET A 1 82 ? 6.696 9.398 -1.893 1.00 84.94 82 MET A C 1
ATOM 604 O O . MET A 1 82 ? 7.227 8.368 -1.476 1.00 84.94 82 MET A O 1
ATOM 608 N N . GLU A 1 83 ? 5.391 9.625 -1.929 1.00 86.69 83 GLU A N 1
ATOM 609 C CA . GLU A 1 83 ? 4.392 8.688 -1.441 1.00 86.69 83 GLU A CA 1
ATOM 610 C C . GLU A 1 83 ? 4.513 7.348 -2.172 1.00 86.69 83 GLU A C 1
ATOM 612 O O . GLU A 1 83 ? 4.620 7.280 -3.409 1.00 86.69 83 GLU A O 1
ATOM 617 N N . ILE A 1 84 ? 4.512 6.268 -1.393 1.00 85.00 84 ILE A N 1
ATOM 618 C CA . ILE A 1 84 ? 4.532 4.895 -1.902 1.00 85.00 84 ILE A CA 1
ATOM 619 C C . ILE A 1 84 ? 3.322 4.074 -1.460 1.00 85.00 84 ILE A C 1
ATOM 621 O O . ILE A 1 84 ? 2.987 3.108 -2.152 1.00 85.00 84 ILE A O 1
ATOM 625 N N . LEU A 1 85 ? 2.677 4.427 -0.344 1.00 86.94 85 LEU A N 1
ATOM 626 C CA . LEU A 1 85 ? 1.467 3.768 0.149 1.00 86.94 85 LEU A CA 1
ATOM 627 C C . LEU A 1 85 ? 0.739 4.617 1.202 1.00 86.94 85 LEU A C 1
ATOM 629 O O . LEU A 1 85 ? 1.345 5.472 1.846 1.00 86.94 85 LEU A O 1
ATOM 633 N N . GLY A 1 86 ? -0.536 4.295 1.429 1.00 85.81 86 GLY A N 1
ATOM 634 C CA . GLY A 1 86 ? -1.335 4.824 2.537 1.00 85.81 86 GLY A CA 1
ATOM 635 C C . GLY A 1 86 ? -1.466 3.810 3.674 1.00 85.81 86 GLY A C 1
ATOM 636 O O . GLY A 1 86 ? -1.518 2.598 3.439 1.00 85.81 86 GLY A O 1
ATOM 637 N N . CYS A 1 87 ? -1.532 4.291 4.912 1.00 86.19 87 CYS A N 1
ATOM 638 C CA . CYS A 1 87 ? -1.692 3.465 6.104 1.00 86.19 87 CYS A CA 1
ATOM 639 C C . CYS A 1 87 ? -2.449 4.183 7.230 1.00 86.19 87 CYS A C 1
ATOM 641 O O . CYS A 1 87 ? -2.731 5.376 7.158 1.00 86.19 87 CYS A O 1
ATOM 643 N N . GLY A 1 88 ? -2.779 3.460 8.295 1.00 85.00 88 GLY A N 1
ATOM 644 C CA . GLY A 1 88 ? -3.339 4.063 9.497 1.00 85.00 88 GLY A CA 1
ATOM 645 C C . GLY A 1 88 ? -3.958 3.051 10.447 1.00 85.00 88 GLY A C 1
ATOM 646 O O . GLY A 1 88 ? -4.025 1.852 10.166 1.00 85.00 88 GLY A O 1
ATOM 647 N N . MET A 1 89 ? -4.436 3.551 11.583 1.00 85.19 89 MET A N 1
ATOM 648 C CA . MET A 1 89 ? -5.174 2.733 12.543 1.00 85.19 89 MET A CA 1
ATOM 649 C C . MET A 1 89 ? -6.582 2.489 12.018 1.00 85.19 89 MET A C 1
ATOM 651 O O . MET A 1 89 ? -7.262 3.433 11.641 1.00 85.19 89 MET A O 1
ATOM 655 N N . VAL A 1 90 ? -7.044 1.244 11.988 1.00 86.25 90 VAL A N 1
ATOM 656 C CA . VAL A 1 90 ? -8.383 0.883 11.505 1.00 86.25 90 VAL A CA 1
ATOM 657 C C . VAL A 1 90 ? -9.444 1.636 12.304 1.00 86.25 90 VAL A C 1
ATOM 659 O O . VAL A 1 90 ? -9.486 1.563 13.532 1.00 86.25 90 VAL A O 1
ATOM 662 N N . HIS A 1 91 ? -10.339 2.333 11.603 1.00 90.69 91 HIS A N 1
ATOM 663 C CA . HIS A 1 91 ? -11.393 3.104 12.247 1.00 90.69 91 HIS A CA 1
ATOM 664 C C . HIS A 1 91 ? -12.328 2.161 13.038 1.00 90.69 91 HIS A C 1
ATOM 666 O O . HIS A 1 91 ? -12.804 1.164 12.487 1.00 90.69 91 HIS A O 1
ATOM 672 N N . PRO A 1 92 ? -12.725 2.500 14.282 1.00 91.81 92 PRO A N 1
ATOM 673 C CA . PRO A 1 92 ? -13.636 1.686 15.098 1.00 91.81 92 PRO A CA 1
ATOM 674 C C . PRO A 1 92 ? -14.945 1.235 14.423 1.00 91.81 92 PRO A C 1
ATOM 676 O O . PRO A 1 92 ? -15.494 0.194 14.772 1.00 91.81 92 PRO A O 1
ATOM 679 N N . ASN A 1 93 ? -15.470 1.989 13.450 1.00 92.94 93 ASN A N 1
ATOM 680 C CA . ASN A 1 93 ? -16.681 1.619 12.718 1.00 92.94 93 ASN A CA 1
ATOM 681 C C . ASN A 1 93 ? -16.453 0.414 11.798 1.00 92.94 93 ASN A C 1
ATOM 683 O O . ASN A 1 93 ? -17.369 -0.383 11.621 1.00 92.94 93 ASN A O 1
ATOM 687 N N . VAL A 1 94 ? -15.236 0.250 11.269 1.00 89.81 94 VAL A N 1
ATOM 688 C CA . VAL A 1 94 ? -14.838 -0.930 10.492 1.00 89.81 94 VAL A CA 1
ATOM 689 C C . VAL A 1 94 ? -14.792 -2.157 11.402 1.00 89.81 94 VAL A C 1
ATOM 691 O O . VAL A 1 94 ? -15.385 -3.178 11.069 1.00 89.81 94 VAL A O 1
ATOM 694 N N . LEU A 1 95 ? -14.190 -2.041 12.592 1.00 86.88 95 LEU A N 1
ATOM 695 C CA . LEU A 1 95 ? -14.154 -3.135 13.574 1.00 86.88 95 LEU A CA 1
ATOM 696 C C . LEU A 1 95 ? -15.565 -3.561 14.005 1.00 86.88 95 LEU A C 1
ATOM 698 O O . LEU A 1 95 ? -15.897 -4.745 13.936 1.00 86.88 95 LEU A O 1
ATOM 702 N N . ARG A 1 96 ? -16.437 -2.597 14.335 1.00 93.31 96 ARG A N 1
ATOM 703 C CA . ARG A 1 96 ? -17.842 -2.878 14.682 1.00 93.31 96 ARG A CA 1
ATOM 704 C C . ARG A 1 96 ? -18.603 -3.552 13.544 1.00 93.31 96 ARG A C 1
ATOM 706 O O . ARG A 1 96 ? -19.370 -4.476 13.801 1.00 93.31 96 ARG A O 1
ATOM 713 N N . ALA A 1 97 ? -18.386 -3.129 12.297 1.00 91.69 97 ALA A N 1
ATOM 714 C CA . ALA A 1 97 ? -19.001 -3.761 11.129 1.00 91.69 97 ALA A CA 1
ATOM 715 C C . ALA A 1 97 ? -18.550 -5.224 10.940 1.00 91.69 97 ALA A C 1
ATOM 717 O O . ALA A 1 97 ? -19.297 -6.023 10.378 1.00 91.69 97 ALA A O 1
ATOM 718 N N . CYS A 1 98 ? -17.371 -5.586 11.452 1.00 90.44 98 CYS A N 1
ATOM 719 C CA . CYS A 1 98 ? -16.847 -6.952 11.479 1.00 90.44 98 CYS A CA 1
ATOM 720 C C . CYS A 1 98 ? -17.205 -7.739 12.756 1.00 90.44 98 CYS A C 1
ATOM 722 O O . CYS A 1 98 ? -16.768 -8.879 12.896 1.00 90.44 98 CYS A O 1
ATOM 724 N N . GLY A 1 99 ? -17.985 -7.168 13.682 1.00 89.75 99 GLY A N 1
ATOM 725 C CA . GLY A 1 99 ? -18.337 -7.814 14.952 1.00 89.75 99 GLY A CA 1
ATOM 726 C C . GLY A 1 99 ? -17.197 -7.862 15.977 1.00 89.75 99 GLY A C 1
ATOM 727 O O . GLY A 1 99 ? -17.229 -8.700 16.873 1.00 89.75 99 GLY A O 1
ATOM 728 N N . ILE A 1 100 ? -16.197 -6.987 15.841 1.00 88.44 100 ILE A N 1
ATOM 729 C CA . ILE A 1 100 ? -15.052 -6.866 16.749 1.00 88.44 100 ILE A CA 1
ATOM 730 C C . ILE A 1 100 ? -15.276 -5.659 17.667 1.00 88.44 100 ILE A C 1
ATOM 732 O O . ILE A 1 100 ? -15.629 -4.579 17.186 1.00 88.44 100 ILE A O 1
ATOM 736 N N . ASP A 1 101 ? -15.068 -5.837 18.974 1.00 89.75 101 ASP A N 1
ATOM 737 C CA . ASP A 1 101 ? -15.167 -4.756 19.959 1.00 89.75 101 ASP A CA 1
ATOM 738 C C . ASP A 1 101 ? -13.930 -3.835 19.882 1.00 89.75 101 ASP A C 1
ATOM 740 O O . ASP A 1 101 ? -12.822 -4.282 20.196 1.00 89.75 101 ASP A O 1
ATOM 744 N N . PRO A 1 102 ? -14.078 -2.562 19.460 1.00 88.12 102 PRO A N 1
ATOM 745 C CA . PRO A 1 102 ? -12.956 -1.633 19.341 1.00 88.12 102 PRO A CA 1
ATOM 746 C C . PRO A 1 102 ? -12.392 -1.151 20.687 1.00 88.12 102 PRO A C 1
ATOM 748 O O . PRO A 1 102 ? -11.332 -0.529 20.692 1.00 88.12 102 PRO A O 1
ATOM 751 N N . ASP A 1 103 ? -13.076 -1.406 21.809 1.00 91.12 103 ASP A N 1
ATOM 752 C CA . ASP A 1 103 ? -12.545 -1.101 23.144 1.00 91.12 103 ASP A CA 1
ATOM 753 C C . ASP A 1 103 ? -11.589 -2.208 23.642 1.00 91.12 103 ASP A C 1
ATOM 755 O O . ASP A 1 103 ? -10.782 -1.988 24.550 1.00 91.12 103 ASP A O 1
ATOM 759 N N . GLU A 1 104 ? -11.642 -3.394 23.026 1.00 86.56 104 GLU A N 1
ATOM 760 C CA . GLU A 1 104 ? -10.767 -4.537 23.317 1.00 86.56 104 GLU A CA 1
ATOM 761 C C . GLU A 1 104 ? -9.669 -4.717 22.251 1.00 86.56 104 GLU A C 1
ATOM 763 O O . GLU A 1 104 ? -8.516 -5.034 22.571 1.00 86.56 104 GLU A O 1
ATOM 768 N N . TYR A 1 105 ? -10.007 -4.465 20.984 1.00 81.38 105 TYR A N 1
ATOM 769 C CA . TYR A 1 105 ? -9.136 -4.692 19.836 1.00 81.38 105 TYR A CA 1
ATOM 770 C C . TYR A 1 105 ? -8.860 -3.414 19.054 1.00 81.38 105 TYR A C 1
ATOM 772 O O . TYR A 1 105 ? -9.746 -2.603 18.797 1.00 81.38 105 TYR A O 1
ATOM 780 N N . GLN A 1 106 ? -7.623 -3.288 18.584 1.00 82.00 106 GLN A N 1
ATOM 781 C CA . GLN A 1 106 ? -7.209 -2.240 17.659 1.00 82.00 106 GLN A CA 1
ATOM 782 C C . GLN A 1 106 ? -6.628 -2.884 16.405 1.00 82.00 106 GLN A C 1
ATOM 784 O O . GLN A 1 106 ? -6.141 -4.015 16.444 1.00 82.00 106 GLN A O 1
ATOM 789 N N . GLY A 1 107 ? -6.703 -2.176 15.281 1.00 79.50 107 GLY A N 1
ATOM 790 C CA . GLY A 1 107 ? -6.157 -2.656 14.020 1.00 79.50 107 GLY A CA 1
ATOM 791 C C . GLY A 1 107 ? -5.272 -1.625 13.350 1.00 79.50 107 GLY A C 1
ATOM 792 O O . GLY A 1 107 ? -5.468 -0.427 13.527 1.00 79.50 107 GLY A O 1
ATOM 793 N N . PHE A 1 108 ? -4.336 -2.102 12.544 1.00 82.25 108 PHE A N 1
ATOM 794 C CA . PHE A 1 108 ? -3.539 -1.296 11.630 1.00 82.25 108 PHE A CA 1
ATOM 795 C C . PHE A 1 108 ? -3.774 -1.801 10.210 1.00 82.25 108 PHE A C 1
ATOM 797 O O . PHE A 1 108 ? -3.820 -3.011 9.975 1.00 82.25 108 PHE A O 1
ATOM 804 N N . ALA A 1 109 ? -3.941 -0.880 9.270 1.00 81.38 109 ALA A N 1
ATOM 805 C CA . ALA A 1 109 ? -4.145 -1.185 7.867 1.00 81.38 109 ALA A CA 1
ATOM 806 C C . ALA A 1 109 ? -3.166 -0.394 7.007 1.00 81.38 109 ALA A C 1
ATOM 808 O O . ALA A 1 109 ? -2.876 0.769 7.281 1.00 81.38 109 ALA A O 1
ATOM 809 N N . PHE A 1 110 ? -2.707 -1.015 5.928 1.00 84.81 110 PHE A N 1
ATOM 810 C CA . PHE A 1 110 ? -1.961 -0.342 4.874 1.00 84.81 110 PHE A CA 1
ATOM 811 C C . PHE A 1 110 ? -2.395 -0.849 3.499 1.00 84.81 110 PHE A C 1
ATOM 813 O O . PHE A 1 110 ? -2.847 -1.986 3.337 1.00 84.81 110 PHE A O 1
ATOM 820 N N . GLY A 1 111 ? -2.254 0.007 2.493 1.00 83.69 111 GLY A N 1
ATOM 821 C CA . GLY A 1 111 ? -2.608 -0.290 1.114 1.00 83.69 111 GLY A CA 1
ATOM 822 C C . GLY A 1 111 ? -1.536 0.210 0.162 1.00 83.69 111 GLY A C 1
ATOM 823 O O . GLY A 1 111 ? -1.250 1.402 0.124 1.00 83.69 111 GLY A O 1
ATOM 824 N N . MET A 1 112 ? -0.971 -0.703 -0.627 1.00 86.50 112 MET A N 1
ATOM 825 C CA . MET A 1 112 ? 0.040 -0.405 -1.642 1.00 86.50 112 MET A CA 1
ATOM 826 C C . MET A 1 112 ? -0.400 -0.925 -3.0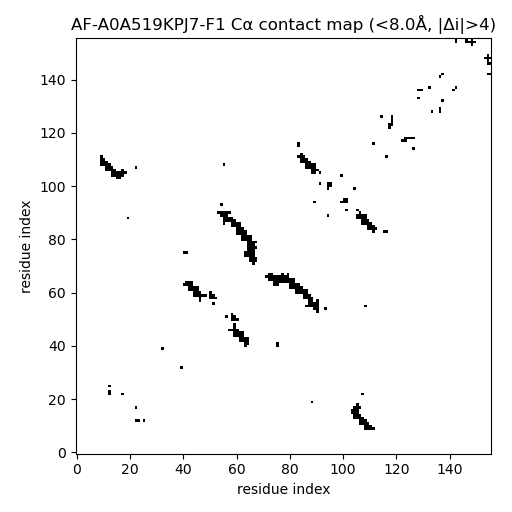12 1.00 86.50 112 MET A C 1
ATOM 828 O O . MET A 1 112 ? -1.001 -1.996 -3.118 1.00 86.50 112 MET A O 1
ATOM 832 N N . GLY A 1 113 ? -0.059 -0.192 -4.070 1.00 85.62 113 GLY A N 1
ATOM 833 C CA . GLY A 1 113 ? -0.211 -0.672 -5.441 1.00 85.62 113 GLY A CA 1
ATOM 834 C C . GLY A 1 113 ? 0.982 -1.536 -5.843 1.00 85.62 113 GLY A C 1
ATOM 835 O O . GLY A 1 113 ? 2.096 -1.023 -5.955 1.00 85.62 113 GLY A O 1
ATOM 836 N N . VAL A 1 114 ? 0.763 -2.829 -6.096 1.00 85.62 114 VAL A N 1
ATOM 837 C CA . VAL A 1 114 ? 1.836 -3.746 -6.531 1.00 85.62 114 VAL A CA 1
ATOM 838 C C . VAL A 1 114 ? 2.456 -3.277 -7.846 1.00 85.62 114 VAL A C 1
ATOM 840 O O . VAL A 1 114 ? 3.679 -3.254 -7.965 1.00 85.62 114 VAL A O 1
ATOM 843 N N . ASP A 1 115 ? 1.640 -2.812 -8.795 1.00 88.81 115 ASP A N 1
ATOM 844 C CA . ASP A 1 115 ? 2.121 -2.282 -10.073 1.00 88.81 115 ASP A CA 1
ATOM 845 C C . ASP A 1 115 ? 2.997 -1.045 -9.871 1.00 88.81 115 ASP A C 1
ATOM 847 O O . ASP A 1 115 ? 4.057 -0.918 -10.479 1.00 88.81 115 ASP A O 1
ATOM 851 N N . ARG A 1 116 ? 2.610 -0.157 -8.944 1.00 87.69 116 ARG A N 1
ATOM 852 C CA . ARG A 1 116 ? 3.390 1.040 -8.612 1.00 87.69 116 ARG A CA 1
ATOM 853 C C . ARG A 1 116 ? 4.745 0.667 -8.022 1.00 87.69 116 ARG A C 1
ATOM 855 O O . ARG A 1 116 ? 5.761 1.216 -8.446 1.00 87.69 116 ARG A O 1
ATOM 862 N N . LEU A 1 117 ? 4.778 -0.274 -7.082 1.00 87.44 117 LEU A N 1
ATOM 863 C CA . LEU A 1 117 ? 6.032 -0.757 -6.507 1.00 87.44 117 LEU A CA 1
ATOM 864 C C . LEU A 1 117 ? 6.899 -1.469 -7.547 1.00 87.44 117 LEU A C 1
ATOM 866 O O . LEU A 1 117 ? 8.110 -1.265 -7.557 1.00 87.44 117 LEU A O 1
ATOM 870 N N . ALA A 1 118 ? 6.305 -2.249 -8.451 1.00 85.56 118 ALA A N 1
ATOM 871 C CA . ALA A 1 118 ? 7.023 -2.874 -9.555 1.00 85.56 118 ALA A CA 1
ATOM 872 C C . ALA A 1 118 ? 7.615 -1.823 -10.506 1.00 85.56 118 ALA A C 1
ATOM 874 O O . ALA A 1 118 ? 8.792 -1.911 -10.850 1.00 85.56 118 ALA A O 1
ATOM 875 N N . MET A 1 119 ? 6.847 -0.790 -10.866 1.00 87.56 119 MET A N 1
ATOM 876 C CA . MET A 1 119 ? 7.338 0.314 -11.690 1.00 87.56 119 MET A CA 1
ATOM 877 C C . MET A 1 119 ? 8.537 1.013 -11.054 1.00 87.56 119 MET A C 1
ATOM 879 O O . MET A 1 119 ? 9.546 1.227 -11.720 1.00 87.56 119 MET A O 1
ATOM 883 N N . LEU A 1 120 ? 8.453 1.312 -9.758 1.00 86.19 120 LEU A N 1
ATOM 884 C CA . LEU A 1 120 ? 9.534 1.947 -9.009 1.00 86.19 120 LEU A CA 1
ATOM 885 C C . LEU A 1 120 ? 10.762 1.036 -8.864 1.00 86.19 120 LEU A C 1
ATOM 887 O O . LEU A 1 120 ? 11.886 1.492 -9.049 1.00 86.19 120 LEU A O 1
ATOM 891 N N . LYS A 1 121 ? 10.560 -0.251 -8.567 1.00 82.38 121 LYS A N 1
ATOM 892 C CA . LYS A 1 121 ? 11.639 -1.230 -8.368 1.00 82.38 121 LYS A CA 1
ATOM 893 C C . LYS A 1 121 ? 12.396 -1.542 -9.658 1.00 82.38 121 LYS A C 1
ATOM 895 O O . LYS A 1 121 ? 13.612 -1.700 -9.622 1.00 82.38 121 LYS A O 1
ATOM 900 N N . TYR A 1 122 ? 11.678 -1.675 -10.770 1.00 82.62 122 TYR A N 1
ATOM 901 C CA . TYR A 1 122 ? 12.227 -2.127 -12.050 1.00 82.62 122 TYR A CA 1
ATOM 902 C C . TYR A 1 122 ? 12.420 -0.995 -13.070 1.00 82.62 122 TYR A C 1
ATOM 904 O O . TYR A 1 122 ? 12.781 -1.266 -14.214 1.00 82.62 122 TYR A O 1
ATOM 912 N N . GLY A 1 123 ? 12.178 0.260 -12.676 1.00 84.12 123 GLY A N 1
ATOM 913 C CA . GLY A 1 123 ? 12.328 1.425 -13.551 1.00 84.12 123 GLY A CA 1
ATOM 914 C C . GLY A 1 123 ? 11.363 1.424 -14.740 1.00 84.12 123 GLY A C 1
ATOM 915 O O . GLY A 1 123 ? 11.695 1.941 -15.805 1.00 84.12 123 GLY A O 1
ATOM 916 N N . ILE A 1 124 ? 10.182 0.818 -14.590 1.00 88.44 124 ILE A N 1
ATOM 917 C CA . ILE A 1 124 ? 9.192 0.749 -15.668 1.00 88.44 124 ILE A CA 1
ATOM 918 C C . ILE A 1 124 ? 8.503 2.110 -15.769 1.00 88.44 124 ILE A C 1
ATOM 920 O O . ILE A 1 124 ? 7.846 2.565 -14.834 1.00 88.44 124 ILE A O 1
ATOM 924 N N . SER A 1 125 ? 8.653 2.761 -16.920 1.00 86.88 125 SER A N 1
ATOM 925 C CA . SER A 1 125 ? 8.146 4.114 -17.169 1.00 86.88 125 SER A CA 1
ATOM 926 C C . SER A 1 125 ? 6.666 4.166 -17.556 1.00 86.88 125 SER A C 1
ATOM 928 O O . SER A 1 125 ? 6.055 5.231 -17.484 1.00 86.88 125 SER A O 1
ATOM 930 N N . ASP A 1 126 ? 6.082 3.034 -17.951 1.00 89.25 126 ASP A N 1
ATOM 931 C CA . ASP A 1 126 ? 4.709 2.933 -18.442 1.00 89.25 126 ASP A CA 1
ATOM 932 C C . ASP A 1 126 ? 4.013 1.691 -17.880 1.00 89.25 126 ASP A C 1
ATOM 934 O O . ASP A 1 126 ? 4.558 0.592 -17.915 1.00 89.25 126 ASP A O 1
ATOM 938 N N . LEU A 1 127 ? 2.794 1.873 -17.378 1.00 91.56 127 LEU A N 1
ATOM 939 C CA . LEU A 1 127 ? 1.978 0.813 -16.794 1.00 91.56 127 LEU A CA 1
ATOM 940 C C . LEU A 1 127 ? 1.371 -0.117 -17.858 1.00 91.56 127 LEU A C 1
ATOM 942 O O . LEU A 1 127 ? 1.164 -1.299 -17.599 1.00 91.56 127 LEU A O 1
ATOM 946 N N . ARG A 1 128 ? 1.085 0.396 -19.062 1.00 92.50 128 ARG A N 1
ATOM 947 C CA . ARG A 1 128 ? 0.329 -0.329 -20.104 1.00 92.50 128 ARG A CA 1
ATOM 948 C C . ARG A 1 128 ? 0.936 -1.685 -20.494 1.00 92.50 128 ARG A C 1
ATOM 950 O O . ARG A 1 128 ? 0.181 -2.658 -20.515 1.00 92.50 128 ARG A O 1
ATOM 957 N N . PRO A 1 129 ? 2.267 -1.817 -20.679 1.00 90.94 129 PRO A N 1
ATOM 958 C CA . PRO A 1 129 ? 2.880 -3.094 -21.039 1.00 90.94 129 PRO A CA 1
ATOM 959 C C . PRO A 1 129 ? 2.626 -4.234 -20.044 1.00 90.94 129 PRO A C 1
ATOM 961 O O . PRO A 1 129 ? 2.697 -5.395 -20.439 1.00 90.94 129 PRO A O 1
ATOM 964 N N . MET A 1 130 ? 2.294 -3.934 -18.779 1.00 89.75 130 MET A N 1
ATOM 965 C CA . MET A 1 130 ? 1.928 -4.956 -17.788 1.00 89.75 130 MET A CA 1
ATOM 966 C C . MET A 1 130 ? 0.621 -5.688 -18.147 1.00 89.75 130 MET A C 1
ATOM 968 O O . MET A 1 130 ? 0.412 -6.815 -17.703 1.00 89.75 130 MET A O 1
ATOM 972 N N . PHE A 1 131 ? -0.240 -5.081 -18.972 1.00 91.00 131 PHE A N 1
ATOM 973 C CA . PHE A 1 131 ? -1.566 -5.599 -19.336 1.00 91.00 131 PHE A CA 1
ATOM 974 C C . PHE A 1 131 ? -1.698 -5.997 -20.815 1.00 91.00 131 PHE A C 1
ATOM 976 O O . PHE A 1 131 ? -2.681 -6.635 -21.186 1.00 91.00 131 PHE A O 1
ATOM 983 N N . ASP A 1 132 ? -0.707 -5.681 -21.652 1.00 91.88 132 ASP A N 1
ATOM 984 C CA . ASP A 1 132 ? -0.742 -5.921 -23.105 1.00 91.88 132 ASP A CA 1
ATOM 985 C C . ASP A 1 132 ? -0.449 -7.382 -23.509 1.00 91.88 132 ASP A C 1
ATOM 987 O O . ASP A 1 132 ? -0.484 -7.721 -24.692 1.00 91.88 132 ASP A O 1
ATOM 991 N N . ALA A 1 133 ? -0.151 -8.262 -22.544 1.00 90.31 133 ALA A N 1
ATOM 992 C CA . ALA A 1 133 ? 0.199 -9.672 -22.763 1.00 90.31 133 ALA A CA 1
ATOM 993 C C . ALA A 1 133 ? 1.369 -9.895 -23.756 1.00 90.31 133 ALA A C 1
ATOM 995 O O . ALA A 1 133 ? 1.418 -10.904 -24.464 1.00 90.31 133 ALA A O 1
ATOM 996 N N . ASP A 1 134 ? 2.341 -8.974 -23.802 1.00 92.81 134 ASP A N 1
ATOM 997 C CA . ASP A 1 134 ? 3.521 -9.091 -24.666 1.00 92.81 134 ASP A CA 1
ATOM 998 C C . ASP A 1 134 ? 4.514 -10.129 -24.115 1.00 92.81 134 ASP A C 1
ATOM 1000 O O . ASP A 1 134 ? 5.108 -9.968 -23.045 1.00 92.81 134 ASP A O 1
ATOM 1004 N N . THR A 1 135 ? 4.758 -11.194 -24.880 1.00 92.12 135 THR A N 1
ATOM 1005 C CA . THR A 1 135 ? 5.679 -12.269 -24.490 1.00 92.12 135 THR A CA 1
ATOM 1006 C C . THR A 1 135 ? 7.126 -11.806 -24.336 1.00 92.12 135 THR A C 1
ATOM 1008 O O . THR A 1 135 ? 7.877 -12.416 -23.583 1.00 92.12 135 THR A O 1
ATOM 1011 N N . ARG A 1 136 ? 7.545 -10.738 -25.027 1.00 92.44 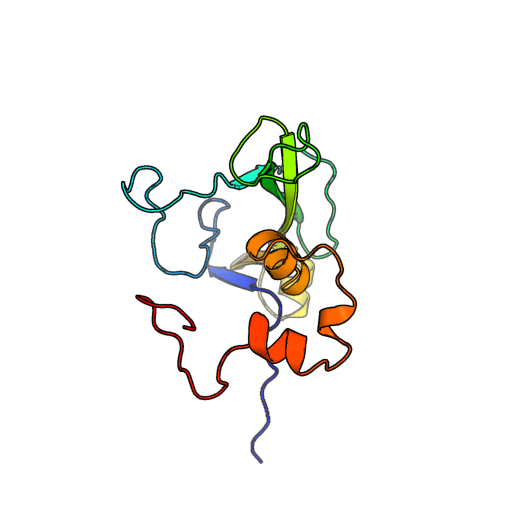136 ARG A N 1
ATOM 1012 C CA . ARG A 1 136 ? 8.891 -10.155 -24.886 1.00 92.44 136 ARG A CA 1
ATOM 1013 C C . ARG A 1 136 ? 9.028 -9.425 -23.556 1.00 92.44 136 ARG A C 1
ATOM 1015 O O . ARG A 1 136 ? 10.080 -9.504 -22.932 1.00 92.44 136 ARG A O 1
ATOM 1022 N N . TRP A 1 137 ? 7.962 -8.756 -23.115 1.00 91.38 137 TRP A N 1
ATOM 1023 C CA . TRP A 1 137 ? 7.906 -8.130 -21.796 1.00 91.38 137 TRP A CA 1
ATOM 1024 C C . TRP A 1 137 ? 7.940 -9.197 -20.698 1.00 91.38 137 TRP A C 1
ATOM 1026 O O . TRP A 1 137 ? 8.767 -9.116 -19.793 1.00 91.38 137 TRP A O 1
ATOM 1036 N N . LEU A 1 138 ? 7.132 -10.257 -20.839 1.00 89.00 138 LEU A N 1
ATOM 1037 C CA . LEU A 1 138 ? 7.139 -11.402 -19.920 1.00 89.00 138 LEU A CA 1
ATOM 1038 C C . LEU A 1 138 ? 8.498 -12.112 -19.881 1.00 89.00 138 LEU A C 1
ATOM 1040 O O . LEU A 1 138 ? 8.919 -12.552 -18.821 1.00 89.00 138 LEU A O 1
ATOM 1044 N N . ALA A 1 139 ? 9.209 -12.201 -21.005 1.00 89.06 139 ALA A N 1
ATOM 1045 C CA . ALA A 1 139 ? 10.553 -12.775 -21.031 1.00 89.06 139 ALA A CA 1
ATOM 1046 C C . ALA A 1 139 ? 11.598 -11.907 -20.303 1.00 89.06 139 ALA A C 1
ATOM 1048 O O . ALA A 1 139 ? 12.608 -12.440 -19.854 1.00 89.06 139 ALA A O 1
ATOM 1049 N N . HIS A 1 140 ? 11.380 -10.591 -20.203 1.00 87.88 140 HIS A N 1
ATOM 1050 C CA . HIS A 1 140 ? 12.305 -9.667 -19.543 1.00 87.88 140 HIS A CA 1
ATOM 1051 C C . HIS A 1 140 ? 11.999 -9.469 -18.050 1.00 87.88 140 HIS A C 1
ATOM 1053 O O . HIS A 1 140 ? 12.920 -9.484 -17.239 1.00 87.88 140 HIS A O 1
ATOM 1059 N N . TYR A 1 141 ? 10.724 -9.286 -17.686 1.00 86.44 141 TYR A N 1
ATOM 1060 C CA . TYR A 1 141 ? 10.288 -8.994 -16.311 1.00 86.44 141 TYR A CA 1
ATOM 1061 C C . TYR A 1 141 ? 9.574 -10.159 -15.612 1.00 86.44 141 TYR A C 1
ATOM 1063 O O . TYR A 1 141 ? 9.386 -10.120 -14.395 1.00 86.44 141 TYR A O 1
ATOM 1071 N N . GLY A 1 142 ? 9.121 -11.167 -16.357 1.00 82.88 142 GLY A N 1
ATOM 1072 C CA . GLY A 1 142 ? 8.391 -12.302 -15.803 1.00 82.88 142 GLY A CA 1
ATOM 1073 C C . GLY A 1 142 ? 9.295 -13.291 -15.071 1.00 82.88 142 GLY A C 1
ATOM 1074 O O . GLY A 1 142 ? 10.516 -13.287 -15.197 1.00 82.88 142 GLY A O 1
ATOM 1075 N N . PHE A 1 143 ? 8.661 -14.174 -14.309 1.00 81.94 143 PHE A N 1
ATOM 1076 C CA . PHE A 1 143 ? 9.299 -15.257 -13.568 1.00 81.94 143 PHE A CA 1
ATOM 1077 C C . PHE A 1 143 ? 8.575 -16.573 -13.859 1.00 81.94 143 PHE A C 1
ATOM 1079 O O . PHE A 1 143 ? 7.420 -16.585 -14.295 1.00 81.94 143 PHE A O 1
ATOM 1086 N N . SER A 1 144 ? 9.247 -17.703 -13.627 1.00 81.88 144 SER A N 1
ATOM 1087 C CA . SER A 1 144 ? 8.600 -19.008 -13.770 1.00 81.88 144 SER A CA 1
ATOM 1088 C C . SER A 1 144 ? 7.507 -19.167 -12.706 1.00 81.88 144 SER A C 1
ATOM 1090 O O . SER A 1 144 ? 7.806 -19.027 -11.520 1.00 81.88 144 SER A O 1
ATOM 1092 N N . PRO A 1 145 ? 6.266 -19.541 -13.071 1.00 77.00 145 PRO A N 1
ATOM 1093 C CA . PRO A 1 145 ? 5.207 -19.784 -12.088 1.00 77.00 145 PRO A CA 1
ATOM 1094 C C . PRO A 1 145 ? 5.497 -21.001 -11.194 1.00 77.00 145 PRO A C 1
ATOM 1096 O O . PRO A 1 145 ? 4.836 -21.194 -10.179 1.00 77.00 145 PRO A O 1
ATOM 1099 N N . PHE A 1 146 ? 6.482 -21.825 -11.565 1.00 83.50 146 PHE A N 1
ATOM 1100 C CA . PHE A 1 146 ? 6.932 -22.980 -10.789 1.00 83.50 146 PHE A CA 1
ATOM 1101 C C . PHE A 1 146 ? 8.128 -22.670 -9.881 1.00 83.50 146 PHE A C 1
ATOM 1103 O O . PHE A 1 146 ? 8.545 -23.536 -9.112 1.00 83.50 146 PHE A O 1
ATOM 1110 N N . ALA A 1 147 ? 8.698 -21.463 -9.963 1.00 79.44 147 ALA A N 1
ATOM 1111 C CA . ALA A 1 147 ? 9.727 -21.026 -9.033 1.00 79.44 147 ALA A CA 1
ATOM 1112 C C . ALA A 1 147 ? 9.058 -20.647 -7.706 1.00 79.44 147 ALA A C 1
ATOM 1114 O O . ALA A 1 147 ? 8.329 -19.660 -7.619 1.00 79.44 147 ALA A O 1
ATOM 1115 N N . ALA A 1 148 ? 9.279 -21.452 -6.666 1.00 72.94 148 ALA A N 1
ATOM 1116 C CA . ALA A 1 148 ? 8.835 -21.098 -5.326 1.00 72.94 148 ALA A CA 1
ATOM 1117 C C . ALA A 1 148 ? 9.760 -20.005 -4.760 1.00 72.94 148 ALA A C 1
ATOM 1119 O O . ALA A 1 148 ? 10.981 -20.199 -4.758 1.00 72.94 148 ALA A O 1
ATOM 1120 N N . PRO A 1 149 ? 9.218 -18.887 -4.246 1.00 67.69 149 PRO A N 1
ATOM 1121 C CA . PRO A 1 149 ? 10.033 -17.906 -3.551 1.00 67.69 149 PRO A CA 1
ATOM 1122 C C . PRO A 1 149 ? 10.678 -18.546 -2.323 1.00 67.69 149 PRO A C 1
ATOM 1124 O O . PRO A 1 149 ? 10.031 -19.306 -1.599 1.00 67.69 149 PRO A O 1
ATOM 1127 N N . ASN A 1 150 ? 11.923 -18.179 -2.032 1.00 73.19 150 ASN A N 1
ATOM 1128 C CA . ASN A 1 150 ? 12.506 -18.422 -0.716 1.00 73.19 150 ASN A CA 1
ATOM 1129 C C . ASN A 1 150 ? 13.096 -17.126 -0.130 1.00 73.19 150 ASN A C 1
ATOM 1131 O O . ASN A 1 150 ? 13.413 -16.205 -0.883 1.00 73.19 150 ASN A O 1
ATOM 1135 N N . PRO A 1 151 ? 13.253 -17.024 1.202 1.00 64.62 151 PRO A N 1
ATOM 1136 C CA . PRO A 1 151 ? 13.714 -15.789 1.841 1.00 64.62 151 PRO A CA 1
ATOM 1137 C C . PRO A 1 151 ? 15.135 -15.357 1.452 1.00 64.62 151 PRO A C 1
ATOM 1139 O O . PRO A 1 151 ? 15.474 -14.188 1.605 1.00 64.62 151 PRO A O 1
ATOM 1142 N N . ALA A 1 152 ? 15.974 -16.284 0.979 1.00 65.06 152 ALA A N 1
ATOM 1143 C CA . ALA A 1 152 ? 17.369 -16.013 0.644 1.00 65.06 152 ALA A CA 1
ATOM 1144 C C . ALA A 1 152 ? 17.549 -15.495 -0.793 1.00 65.06 152 ALA A C 1
ATOM 1146 O O . ALA A 1 152 ? 18.407 -14.649 -1.025 1.00 65.06 152 ALA A O 1
ATOM 1147 N N . SER A 1 153 ? 16.753 -15.983 -1.750 1.00 60.19 153 SER A N 1
ATOM 1148 C CA . SER A 1 153 ? 16.872 -15.639 -3.175 1.00 60.19 153 SER A CA 1
ATOM 1149 C C . SER A 1 153 ? 15.657 -14.911 -3.756 1.00 60.19 153 SER A C 1
ATOM 1151 O O . SER A 1 153 ? 15.693 -14.493 -4.910 1.00 60.19 153 SER A O 1
ATOM 1153 N N . GLY A 1 154 ? 14.559 -14.783 -3.008 1.00 65.00 154 GLY A N 1
ATOM 1154 C CA . GLY A 1 154 ? 13.282 -14.311 -3.547 1.00 65.00 154 GLY A CA 1
ATOM 1155 C C . GLY A 1 154 ? 12.735 -15.229 -4.650 1.00 65.00 154 GLY A C 1
ATOM 1156 O O . GLY A 1 154 ? 13.050 -16.420 -4.688 1.00 65.00 154 GLY A O 1
ATOM 1157 N N . LEU A 1 155 ? 11.906 -14.665 -5.536 1.00 58.38 155 LEU A N 1
ATOM 1158 C CA . LEU A 1 155 ? 11.607 -15.234 -6.855 1.00 58.38 155 LEU A CA 1
ATOM 1159 C C . LEU A 1 155 ? 12.784 -14.873 -7.770 1.00 58.38 155 LEU A C 1
ATOM 1161 O O . LEU A 1 155 ? 12.924 -13.706 -8.135 1.00 58.38 155 LEU A O 1
ATOM 1165 N N . SER A 1 156 ? 13.647 -15.842 -8.069 1.00 54.84 156 SER A N 1
ATOM 1166 C CA . SER A 1 156 ? 14.692 -15.738 -9.097 1.00 54.84 156 SER A CA 1
ATOM 1167 C C . SER A 1 156 ? 14.451 -16.793 -10.166 1.00 54.84 156 SER A C 1
ATOM 1169 O O . SER A 1 156 ? 14.037 -17.912 -9.781 1.00 54.84 156 SER A O 1
#

Nearest PDB structures (foldseek):
  6p26-assembly1_C  TM=9.023E-01  e=2.237E-08  Escherichia coli str. K-12 substr. MG1655
  2rhq-assembly1_A-2  TM=7.563E-01  e=1.671E-08  Staphylococcus haemolyticus
  7ka0-assembly1_D  TM=7.931E-01  e=2.110E-08  Mycobacterium tuberculosis H37Rv
  7kab-assembly1_A-2  TM=7.552E-01  e=1.771E-08  Mycobacterium tuberculosis H37Rv
  2rhs-assembly1_A  TM=8.426E-01  e=1.624E-07  Staphylococcus haemolyticus

pLDDT: mean 70.15, std 21.96, range [23.7, 93.31]

Solvent-accessible surface area (backbone atoms only — not comparable to full-atom values): 9834 Å² total; per-residue (Å²): 138,82,81,83,79,75,78,85,70,69,62,64,50,73,40,80,70,52,52,91,89,60,68,66,67,93,55,101,59,87,80,62,94,76,55,86,90,56,90,75,73,57,69,47,74,47,63,84,57,98,53,81,46,100,63,27,56,64,23,26,39,33,26,35,28,24,29,65,88,78,85,51,83,38,75,70,34,68,91,41,77,40,82,64,33,45,32,26,30,41,25,56,68,60,36,48,75,71,76,40,59,54,92,56,36,34,33,39,35,41,49,69,55,67,67,58,52,48,25,68,76,69,68,50,90,64,74,64,69,81,73,66,78,46,66,69,56,45,70,72,76,52,77,64,91,84,54,72,65,42,96,88,66,43,77,111